Protein AF-A0AAE5P4V4-F1 (afdb_monomer)

pLDDT: mean 80.53, std 11.9, range [57.53, 92.69]

Organism: Priestia megaterium (NCBI:txid1404)

Sequence (58 aa):
MLQVRLMGKQEEINEAIKQFAQNYHIEHQSKEYTRSANPKYERKKDTRVYLSMHLKDK

Nearest PDB structures (foldseek):
  1ne2-assembly1_A  TM=5.977E-01  e=1.057E+00  Thermoplasma acidophilum
  3drx-assembly1_C  TM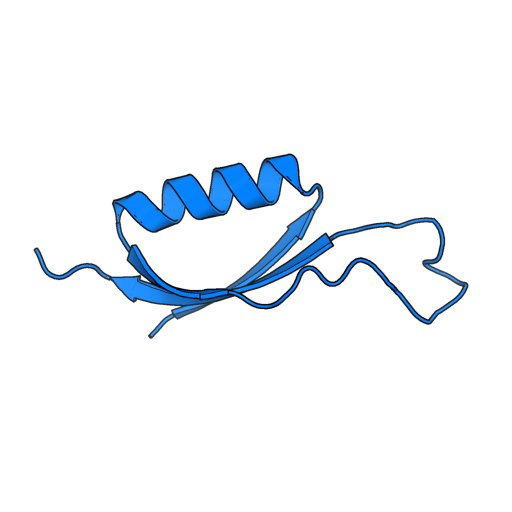=4.027E-01  e=2.072E+00  Homo sapiens
  3drx-assembly1_D  TM=4.629E-01  e=2.713E+00  Homo sapiens

Foldseek 3Di:
DDKDKDKADPVVVVVVVVVCVVFKDWPDKDDWDQDDPDPVCRPVSITMIMTDIDGDDD

Solvent-accessible surface area (backbone atoms only — not comparable to full-atom values): 3492 Å² total; per-residue (Å²): 126,49,77,49,79,49,75,41,55,67,68,60,50,53,53,50,50,56,56,47,56,73,60,28,4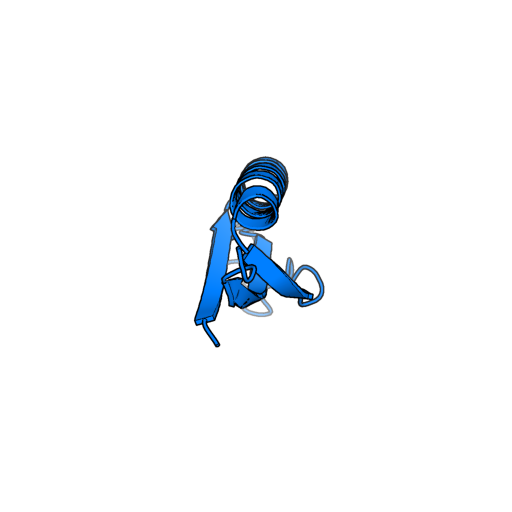5,77,79,43,72,50,75,78,44,56,79,60,94,47,78,94,38,64,86,62,66,52,30,34,38,45,37,36,30,36,73,55,82,131

Structure (mmCIF, N/CA/C/O backbone):
data_AF-A0AAE5P4V4-F1
#
_entry.id   AF-A0AAE5P4V4-F1
#
loop_
_atom_site.group_PDB
_atom_site.id
_atom_site.type_symbol
_atom_site.label_atom_id
_atom_site.label_alt_id
_atom_site.label_comp_id
_atom_site.label_asym_id
_atom_site.label_entity_id
_atom_site.label_seq_id
_atom_site.pdbx_PDB_ins_code
_atom_site.Cartn_x
_atom_site.Cartn_y
_atom_site.Cartn_z
_atom_site.occupancy
_atom_site.B_iso_or_equiv
_atom_site.auth_seq_id
_atom_site.auth_comp_id
_atom_site.auth_asym_id
_atom_site.auth_atom_id
_atom_site.pdbx_PDB_model_num
ATOM 1 N N . MET A 1 1 ? -12.777 7.533 3.319 1.00 77.94 1 MET A N 1
ATOM 2 C CA . MET A 1 1 ? -11.899 6.630 2.545 1.00 77.94 1 MET A CA 1
ATOM 3 C C . MET A 1 1 ? -10.861 7.483 1.832 1.00 77.94 1 MET A C 1
ATOM 5 O O . MET A 1 1 ? -11.238 8.442 1.169 1.00 77.94 1 MET A O 1
ATOM 9 N N . LEU A 1 2 ? -9.579 7.199 2.041 1.00 87.50 2 LEU A N 1
ATOM 10 C CA . LEU A 1 2 ? -8.443 7.902 1.454 1.00 87.50 2 LEU A CA 1
ATOM 11 C C . LEU A 1 2 ? -7.775 6.979 0.434 1.00 87.50 2 LEU A C 1
ATOM 13 O O . LEU A 1 2 ? -7.471 5.830 0.748 1.00 87.50 2 LEU A O 1
ATOM 17 N N . GLN A 1 3 ? -7.530 7.492 -0.769 1.00 90.56 3 GLN A N 1
ATOM 18 C CA . GLN A 1 3 ? -6.809 6.774 -1.816 1.00 90.56 3 GLN A CA 1
ATOM 19 C C . GLN A 1 3 ? -5.489 7.482 -2.101 1.00 90.56 3 GLN A C 1
ATOM 21 O O . GLN A 1 3 ? -5.470 8.679 -2.389 1.00 90.56 3 GLN A O 1
ATOM 26 N N . VAL A 1 4 ? -4.382 6.747 -2.012 1.00 89.06 4 VAL A N 1
ATOM 27 C CA . VAL A 1 4 ? -3.027 7.291 -2.159 1.00 89.06 4 VAL A CA 1
ATOM 28 C C . VAL A 1 4 ? -2.251 6.469 -3.177 1.00 89.06 4 VAL A C 1
ATOM 30 O O . VAL A 1 4 ? -2.330 5.242 -3.201 1.00 89.06 4 VAL A O 1
ATOM 33 N N . ARG A 1 5 ? -1.466 7.150 -4.014 1.00 88.94 5 ARG A N 1
ATOM 34 C CA . ARG A 1 5 ? -0.516 6.519 -4.933 1.00 88.94 5 ARG A CA 1
ATOM 35 C C . ARG A 1 5 ? 0.904 6.778 -4.451 1.00 88.94 5 ARG A C 1
ATOM 37 O O . ARG A 1 5 ? 1.340 7.928 -4.442 1.00 88.94 5 ARG A O 1
ATOM 44 N N . LEU A 1 6 ? 1.625 5.712 -4.128 1.00 87.44 6 LEU A N 1
ATOM 45 C CA . LEU A 1 6 ? 3.044 5.756 -3.788 1.00 87.44 6 LEU A CA 1
ATOM 46 C C . LEU A 1 6 ? 3.886 5.404 -5.015 1.00 87.44 6 LEU A C 1
ATOM 48 O O . LEU A 1 6 ? 3.530 4.512 -5.791 1.00 87.44 6 LEU A O 1
ATOM 52 N N . MET A 1 7 ? 4.983 6.136 -5.201 1.00 86.06 7 MET A N 1
ATOM 53 C CA . MET A 1 7 ? 5.968 5.903 -6.255 1.00 86.06 7 MET A CA 1
ATOM 54 C C . MET A 1 7 ? 7.365 6.086 -5.674 1.00 86.06 7 MET A C 1
ATOM 56 O O . MET A 1 7 ? 7.601 7.084 -4.997 1.00 86.06 7 MET A O 1
ATOM 60 N N . GLY A 1 8 ? 8.274 5.158 -5.949 1.00 83.75 8 GLY A N 1
ATOM 61 C CA . GLY A 1 8 ? 9.643 5.217 -5.437 1.00 83.75 8 GLY A CA 1
ATOM 62 C C . GLY A 1 8 ? 10.299 3.845 -5.410 1.00 83.75 8 GLY A C 1
ATOM 63 O O . GLY A 1 8 ? 9.874 2.929 -6.126 1.00 83.75 8 GLY A O 1
ATOM 64 N N . LYS A 1 9 ? 11.330 3.695 -4.574 1.00 85.19 9 LYS A N 1
ATOM 65 C CA . LYS A 1 9 ? 11.930 2.382 -4.322 1.00 85.19 9 LYS A CA 1
ATOM 66 C C . LYS A 1 9 ? 10.987 1.531 -3.478 1.00 85.19 9 LYS A C 1
ATOM 68 O O . LYS A 1 9 ? 10.257 2.041 -2.633 1.00 85.19 9 LYS A O 1
ATOM 73 N N . GLN A 1 10 ? 11.055 0.215 -3.659 1.00 82.19 10 GLN A N 1
ATOM 74 C CA . GLN A 1 10 ? 10.229 -0.719 -2.894 1.00 82.19 10 GLN A CA 1
ATOM 75 C C . GLN A 1 10 ? 10.420 -0.572 -1.376 1.00 82.19 10 GLN A C 1
ATOM 77 O O . GLN A 1 10 ? 9.456 -0.640 -0.621 1.00 82.19 10 GLN A O 1
ATOM 82 N N . GLU A 1 11 ? 11.659 -0.349 -0.938 1.00 85.31 11 GLU A N 1
ATOM 83 C CA . GLU A 1 11 ? 12.007 -0.172 0.476 1.00 85.31 11 GLU A CA 1
ATOM 84 C C . GLU A 1 11 ? 11.294 1.047 1.081 1.00 85.31 11 GLU A C 1
ATOM 86 O O . GLU A 1 11 ? 10.618 0.920 2.098 1.00 85.31 11 GLU A O 1
ATOM 91 N N . GLU A 1 12 ? 11.342 2.192 0.395 1.00 87.19 12 GLU A N 1
ATOM 92 C CA . GLU A 1 12 ? 10.692 3.441 0.820 1.00 87.19 12 GLU A CA 1
ATOM 93 C C . GLU A 1 12 ? 9.164 3.293 0.873 1.00 87.19 12 GLU A C 1
ATOM 95 O O . GLU A 1 12 ? 8.506 3.772 1.797 1.00 87.19 12 GLU A O 1
ATOM 100 N N . ILE A 1 13 ? 8.587 2.587 -0.105 1.00 89.00 13 ILE A N 1
ATOM 101 C CA . ILE A 1 13 ? 7.147 2.311 -0.152 1.00 89.00 13 ILE A CA 1
ATOM 102 C C . ILE A 1 13 ? 6.728 1.424 1.026 1.00 89.00 13 ILE A C 1
ATOM 104 O O . ILE A 1 13 ? 5.710 1.700 1.664 1.00 89.00 13 ILE A O 1
ATOM 108 N N . ASN A 1 14 ? 7.507 0.390 1.344 1.00 88.94 14 ASN A N 1
ATOM 109 C CA . ASN A 1 14 ? 7.227 -0.497 2.473 1.00 88.94 14 ASN A CA 1
ATOM 110 C C . ASN A 1 14 ? 7.295 0.252 3.813 1.00 88.94 14 ASN A C 1
ATOM 112 O O . ASN A 1 14 ? 6.434 0.051 4.674 1.00 88.94 14 ASN A O 1
ATOM 116 N N . GLU A 1 15 ? 8.279 1.137 3.988 1.00 92.69 15 GLU A N 1
ATOM 117 C CA . GLU A 1 15 ? 8.370 1.985 5.180 1.00 92.69 15 GLU A CA 1
ATOM 118 C C . GLU A 1 15 ? 7.175 2.936 5.296 1.00 92.69 15 GLU A C 1
ATOM 120 O O . GLU A 1 15 ? 6.566 3.026 6.367 1.00 92.69 15 GLU A O 1
ATOM 125 N N . ALA A 1 16 ? 6.779 3.578 4.195 1.00 89.94 16 ALA A N 1
ATOM 126 C CA . ALA A 1 16 ? 5.610 4.452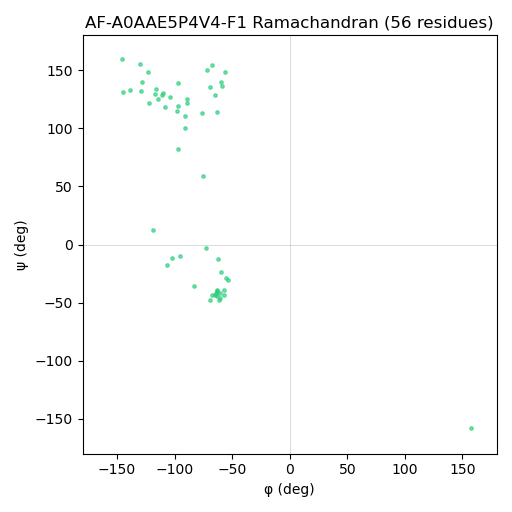 4.167 1.00 89.94 16 ALA A CA 1
ATOM 127 C C . ALA A 1 16 ? 4.325 3.693 4.537 1.00 89.94 16 ALA A C 1
ATOM 129 O O . ALA A 1 16 ? 3.560 4.145 5.389 1.00 89.94 16 ALA A O 1
ATOM 130 N N . ILE A 1 17 ? 4.107 2.503 3.965 1.00 89.50 17 ILE A N 1
ATOM 131 C CA . ILE A 1 17 ? 2.968 1.631 4.300 1.00 89.50 17 ILE A CA 1
ATOM 132 C C . ILE A 1 17 ? 2.956 1.295 5.795 1.00 89.50 17 ILE A C 1
ATOM 134 O O . ILE A 1 17 ? 1.906 1.377 6.434 1.00 89.50 17 ILE A O 1
ATOM 138 N N . LYS A 1 18 ? 4.117 0.969 6.376 1.00 91.81 18 LYS A N 1
ATOM 139 C CA . LYS A 1 18 ? 4.241 0.663 7.808 1.00 91.81 18 LYS A CA 1
ATOM 140 C C . LYS A 1 18 ? 3.877 1.863 8.685 1.00 91.81 18 LYS A C 1
ATOM 142 O O . LYS A 1 18 ? 3.221 1.679 9.709 1.00 91.81 18 LYS A O 1
ATOM 147 N N . GLN A 1 19 ? 4.265 3.076 8.289 1.00 91.62 19 GLN A N 1
ATOM 148 C CA . GLN A 1 19 ? 3.876 4.304 8.989 1.00 91.62 19 GLN A CA 1
ATOM 149 C C . GLN A 1 19 ? 2.371 4.578 8.859 1.00 91.62 19 GLN A C 1
ATOM 151 O O . GLN A 1 19 ? 1.715 4.872 9.859 1.00 91.62 19 GLN A O 1
ATOM 156 N N . PHE A 1 20 ? 1.788 4.410 7.666 1.00 90.38 20 PHE A N 1
ATOM 157 C CA . PHE A 1 20 ? 0.340 4.549 7.475 1.00 90.38 20 PHE A CA 1
ATOM 158 C C . PHE A 1 20 ? -0.446 3.551 8.323 1.00 90.38 20 PHE A C 1
ATOM 160 O O . PHE A 1 20 ? -1.416 3.939 8.972 1.00 90.38 20 PHE A O 1
ATOM 167 N N . ALA A 1 21 ? 0.013 2.301 8.405 1.00 88.94 21 ALA A N 1
ATOM 168 C CA . ALA A 1 21 ? -0.625 1.250 9.192 1.00 88.94 21 ALA A CA 1
ATOM 169 C C . ALA A 1 21 ? -0.673 1.539 10.704 1.00 88.94 21 ALA A C 1
ATOM 171 O O . ALA A 1 21 ? -1.397 0.852 11.425 1.00 88.94 21 ALA A O 1
ATOM 172 N N . GLN A 1 22 ? 0.058 2.538 11.216 1.00 92.25 22 GLN A N 1
ATOM 173 C CA . GLN A 1 22 ? -0.064 2.964 12.614 1.00 92.25 22 GLN A CA 1
ATOM 174 C C . GLN A 1 22 ? -1.412 3.652 12.863 1.00 92.25 22 GLN A C 1
ATOM 176 O O . GLN A 1 22 ? -2.135 3.255 13.777 1.00 92.25 22 GLN A O 1
ATOM 181 N N . ASN A 1 23 ? -1.788 4.593 11.993 1.00 90.56 23 ASN A N 1
ATOM 182 C CA . ASN A 1 23 ? -2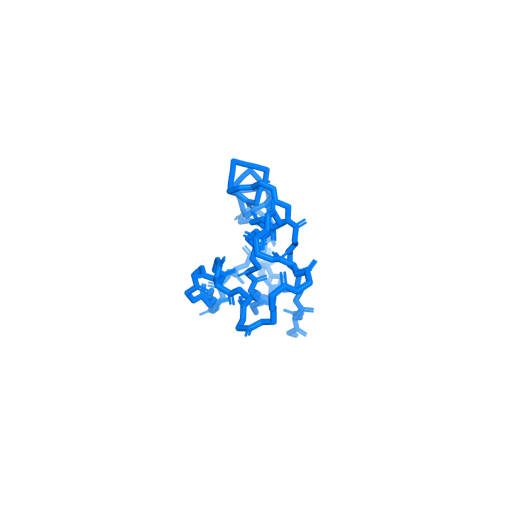.945 5.479 12.181 1.00 90.56 23 ASN A CA 1
ATOM 183 C C . ASN A 1 23 ? -4.144 5.140 11.275 1.00 90.56 23 ASN A C 1
ATOM 185 O O . ASN A 1 23 ? -5.266 5.567 11.542 1.00 90.56 23 ASN A O 1
ATOM 189 N N . TYR A 1 24 ? -3.919 4.368 10.214 1.00 90.44 24 TYR A N 1
ATOM 190 C CA . TYR A 1 24 ? -4.917 4.017 9.208 1.00 90.44 24 TYR A CA 1
ATOM 191 C C . TYR A 1 24 ? -5.058 2.498 9.085 1.00 90.44 24 TYR A C 1
ATOM 193 O O . TYR A 1 24 ? -4.097 1.747 9.267 1.00 90.44 24 TYR A O 1
ATOM 201 N N . HIS A 1 25 ? -6.263 2.038 8.766 1.00 90.19 25 HIS A N 1
ATOM 202 C CA . HIS A 1 25 ? -6.518 0.681 8.303 1.00 90.19 25 HIS A CA 1
ATOM 203 C C . HIS A 1 25 ? -6.396 0.643 6.777 1.00 90.19 25 HIS A C 1
ATOM 205 O O . HIS A 1 25 ? -7.051 1.422 6.083 1.00 90.19 25 HIS A O 1
ATOM 211 N N . ILE A 1 26 ? -5.543 -0.240 6.254 1.00 88.56 26 ILE A N 1
ATOM 212 C CA . ILE A 1 26 ? -5.322 -0.402 4.812 1.00 88.56 26 ILE A CA 1
ATOM 213 C C . ILE A 1 26 ? -6.296 -1.460 4.298 1.00 88.56 26 ILE A C 1
ATOM 215 O O . ILE A 1 26 ? -6.150 -2.638 4.601 1.00 88.56 26 ILE A O 1
ATOM 219 N N . GLU A 1 27 ? -7.278 -1.038 3.511 1.00 85.94 27 GLU A N 1
ATOM 220 C CA . GLU A 1 27 ? -8.300 -1.923 2.941 1.00 85.94 27 GLU A CA 1
ATOM 221 C C . GLU A 1 27 ? -7.822 -2.611 1.665 1.00 85.94 27 GLU A C 1
ATOM 223 O O . GLU A 1 27 ? -8.182 -3.751 1.379 1.00 85.94 27 GLU A O 1
ATOM 228 N N . HIS A 1 28 ? -7.034 -1.898 0.861 1.00 84.06 28 HIS A N 1
ATOM 229 C CA . HIS A 1 28 ? -6.565 -2.405 -0.415 1.00 84.06 28 HIS A CA 1
ATOM 230 C C . HIS A 1 28 ? -5.154 -1.919 -0.705 1.00 84.06 28 HIS A C 1
ATOM 232 O O . HIS A 1 28 ? -4.877 -0.722 -0.641 1.00 84.06 28 HIS A O 1
ATOM 238 N N . GLN A 1 29 ? -4.295 -2.857 -1.092 1.00 85.75 29 GLN A N 1
ATOM 239 C CA . GLN A 1 29 ? -2.975 -2.600 -1.642 1.00 85.75 29 GLN A CA 1
ATOM 240 C C . GLN A 1 29 ? -2.894 -3.251 -3.021 1.00 85.75 29 GLN A C 1
ATOM 242 O O . GLN A 1 29 ? -3.081 -4.462 -3.162 1.00 85.75 29 GLN A O 1
ATOM 247 N N . SER A 1 30 ? -2.617 -2.452 -4.050 1.00 81.31 30 SER A N 1
ATOM 248 C CA . SER A 1 30 ? -2.425 -2.988 -5.394 1.00 81.31 30 SER A CA 1
ATOM 249 C C . SER A 1 30 ? -1.155 -3.834 -5.472 1.00 81.31 30 SER A C 1
ATOM 251 O O . SER A 1 30 ? -0.179 -3.579 -4.766 1.00 81.31 30 SER A O 1
ATOM 253 N N . LYS A 1 31 ? -1.122 -4.775 -6.422 1.00 76.69 31 LYS A N 1
ATOM 254 C CA . LYS A 1 31 ? 0.124 -5.454 -6.803 1.00 76.69 31 LYS A CA 1
ATOM 255 C C . LYS A 1 31 ? 1.180 -4.425 -7.220 1.00 76.69 31 LYS A C 1
ATOM 257 O O . LYS A 1 31 ? 0.839 -3.370 -7.757 1.00 76.69 31 LYS A O 1
ATOM 262 N N . GLU A 1 32 ? 2.444 -4.740 -6.965 1.00 70.44 32 GLU A N 1
ATOM 263 C CA . GLU A 1 32 ? 3.575 -3.901 -7.356 1.00 70.44 32 GLU A CA 1
ATOM 264 C C . GLU A 1 32 ? 3.637 -3.787 -8.879 1.00 70.44 32 GLU A C 1
ATOM 266 O O . GLU A 1 32 ? 3.876 -4.764 -9.594 1.00 70.44 32 GLU A O 1
ATOM 271 N N . TYR A 1 33 ? 3.423 -2.578 -9.391 1.00 65.00 33 TYR A N 1
ATOM 272 C CA . TYR A 1 33 ? 3.601 -2.303 -10.809 1.00 65.00 33 TYR A CA 1
ATOM 273 C C . TYR A 1 33 ? 5.031 -1.831 -11.039 1.00 65.00 33 TYR A C 1
ATOM 275 O O . TYR A 1 33 ? 5.359 -0.671 -10.802 1.00 65.00 33 TYR A O 1
ATOM 283 N N . THR A 1 34 ? 5.878 -2.749 -11.502 1.00 62.22 34 THR A N 1
ATOM 284 C CA . THR A 1 34 ? 7.291 -2.487 -11.837 1.00 62.22 34 THR A CA 1
ATOM 285 C C . THR A 1 34 ? 7.537 -2.361 -13.342 1.00 62.22 34 THR A C 1
ATOM 287 O O . THR A 1 34 ? 8.608 -1.927 -13.767 1.00 62.22 34 THR A O 1
ATOM 290 N N . ARG A 1 35 ? 6.554 -2.727 -14.178 1.00 58.25 35 ARG A N 1
ATOM 291 C CA . ARG A 1 35 ? 6.667 -2.692 -15.642 1.00 58.25 35 ARG A CA 1
ATOM 292 C C . ARG A 1 35 ? 6.045 -1.429 -16.225 1.00 58.25 35 ARG A C 1
ATOM 294 O O . ARG A 1 35 ? 4.829 -1.261 -16.216 1.00 58.25 35 ARG A O 1
ATOM 301 N N . SER A 1 36 ? 6.886 -0.592 -16.826 1.00 59.81 36 SER A N 1
ATOM 302 C CA . SER A 1 36 ? 6.450 0.351 -17.853 1.00 59.81 36 SER A CA 1
ATOM 303 C C . SER A 1 36 ? 6.538 -0.337 -19.214 1.00 59.81 36 SER A C 1
ATOM 305 O O . SER A 1 36 ? 7.614 -0.770 -19.613 1.00 59.81 36 SER A O 1
ATOM 307 N N . ALA A 1 37 ? 5.425 -0.427 -19.943 1.00 62.47 37 ALA A N 1
ATOM 308 C CA . ALA A 1 37 ? 5.402 -0.933 -21.322 1.00 62.47 37 ALA A CA 1
ATOM 309 C C . ALA A 1 37 ? 6.014 0.057 -22.336 1.00 62.47 37 ALA A C 1
ATOM 311 O O . ALA A 1 37 ? 6.093 -0.235 -23.525 1.00 62.47 37 ALA A O 1
ATOM 312 N N . ASN A 1 38 ? 6.419 1.247 -21.879 1.00 60.78 38 ASN A N 1
ATOM 313 C CA . ASN A 1 38 ? 6.987 2.290 -22.717 1.00 60.78 38 ASN A CA 1
ATOM 314 C C . ASN A 1 38 ? 8.532 2.240 -22.665 1.00 60.78 38 ASN A C 1
ATOM 316 O O . ASN A 1 38 ? 9.094 2.486 -21.588 1.00 60.78 38 ASN A O 1
ATOM 320 N N . PRO A 1 39 ? 9.216 2.015 -23.809 1.00 66.25 39 PRO A N 1
ATOM 321 C CA . PRO A 1 39 ? 10.679 1.924 -23.904 1.00 66.25 39 PRO A CA 1
ATOM 322 C C . PRO A 1 39 ? 11.418 3.145 -23.343 1.00 66.25 39 PRO A C 1
ATOM 324 O O . PRO A 1 39 ? 12.512 3.026 -22.799 1.00 66.25 39 PRO A O 1
ATOM 327 N N . LYS A 1 40 ? 10.795 4.333 -23.383 1.00 67.56 40 LYS A N 1
ATOM 328 C CA . LYS A 1 40 ? 11.351 5.578 -22.822 1.00 67.56 40 LYS A CA 1
ATOM 329 C C . LYS A 1 40 ? 11.635 5.487 -21.314 1.00 67.56 40 LYS A C 1
ATOM 331 O O . LYS A 1 40 ? 12.461 6.237 -20.797 1.00 67.56 40 LYS A O 1
ATOM 336 N N . TYR A 1 41 ? 10.950 4.588 -20.607 1.00 61.59 41 TYR A N 1
ATOM 337 C CA . TYR A 1 41 ? 11.024 4.432 -19.151 1.00 61.59 41 TYR A CA 1
ATOM 338 C C . TYR A 1 41 ? 11.525 3.048 -18.721 1.00 61.59 41 TYR A C 1
ATOM 340 O O . TYR A 1 41 ? 11.462 2.728 -17.540 1.00 61.59 41 TYR A O 1
ATOM 348 N N . GLU A 1 42 ? 12.061 2.248 -19.647 1.00 57.69 42 GLU A N 1
ATOM 349 C CA . GLU A 1 42 ? 12.562 0.886 -19.397 1.00 57.69 42 GLU A CA 1
ATOM 350 C C . GLU A 1 42 ? 13.591 0.821 -18.250 1.00 57.69 42 GLU A C 1
ATOM 352 O O . GLU A 1 42 ? 13.661 -0.157 -17.507 1.00 57.69 42 GLU A O 1
ATOM 357 N N . ARG A 1 43 ? 14.358 1.903 -18.057 1.00 57.53 43 ARG A N 1
ATOM 358 C CA . ARG A 1 43 ? 15.392 2.021 -17.014 1.00 57.53 43 ARG A CA 1
ATOM 359 C C . ARG A 1 43 ? 14.924 2.703 -15.726 1.00 57.53 43 ARG A C 1
ATOM 361 O O . ARG A 1 43 ? 15.653 2.672 -14.740 1.00 57.53 43 ARG A O 1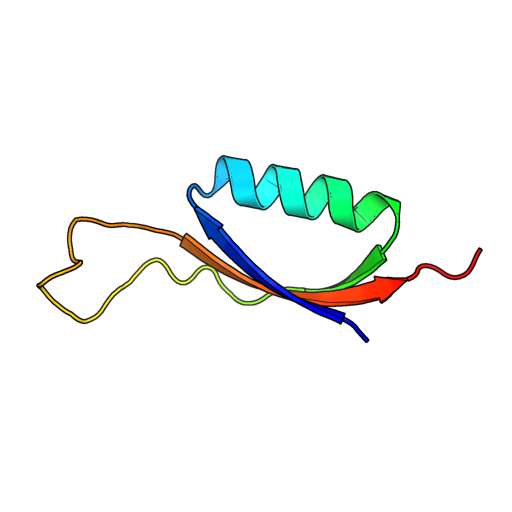
ATOM 368 N N . LYS A 1 44 ? 13.730 3.306 -15.707 1.00 59.78 44 LYS A N 1
ATOM 369 C CA . LYS A 1 44 ? 13.127 3.882 -14.496 1.00 59.78 44 LYS A CA 1
ATOM 370 C C . LYS A 1 44 ? 12.155 2.866 -13.908 1.00 59.78 44 LYS A C 1
ATOM 372 O O . LYS A 1 44 ? 10.954 2.913 -14.166 1.00 59.78 44 LYS A O 1
ATOM 377 N N . LYS A 1 45 ? 12.701 1.913 -13.151 1.00 61.72 45 LYS A N 1
ATOM 378 C CA . LYS A 1 45 ? 11.931 0.923 -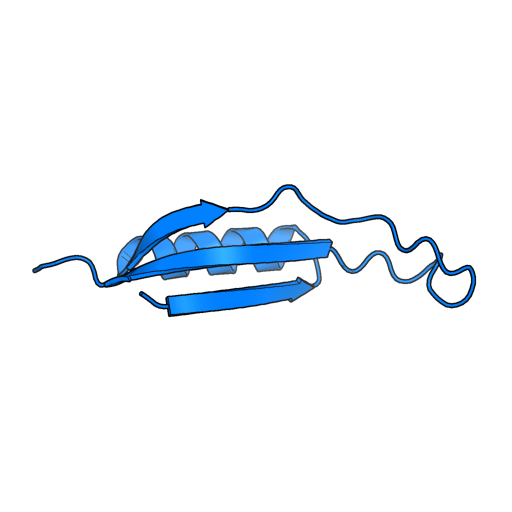12.384 1.00 61.72 45 LYS A CA 1
ATOM 379 C C . LYS A 1 45 ? 11.337 1.576 -11.130 1.00 61.72 45 LYS A C 1
ATOM 381 O O . LYS A 1 45 ? 11.661 1.181 -10.018 1.00 61.72 45 LYS A O 1
ATOM 386 N N . ASP A 1 46 ? 10.526 2.613 -11.308 1.00 67.62 46 ASP A N 1
ATOM 387 C CA . ASP A 1 46 ? 9.799 3.210 -10.191 1.00 67.62 46 ASP A CA 1
ATOM 388 C C . ASP A 1 46 ? 8.630 2.283 -9.859 1.00 67.62 46 ASP A C 1
ATOM 390 O O . ASP A 1 46 ? 7.716 2.118 -10.678 1.00 67.62 46 ASP A O 1
ATOM 394 N N . THR A 1 47 ? 8.665 1.651 -8.684 1.00 78.50 47 THR A N 1
ATOM 395 C CA . THR A 1 47 ? 7.554 0.816 -8.234 1.00 78.50 47 THR A CA 1
ATOM 396 C C . THR A 1 47 ? 6.372 1.713 -7.913 1.00 78.50 47 THR A C 1
ATOM 398 O O . THR A 1 47 ? 6.522 2.762 -7.286 1.00 78.50 47 THR A O 1
ATOM 401 N N . ARG A 1 48 ? 5.181 1.312 -8.362 1.00 84.44 48 ARG A N 1
ATOM 402 C CA . ARG A 1 48 ? 3.935 2.015 -8.059 1.00 84.44 48 ARG A CA 1
ATOM 403 C C . ARG A 1 48 ? 3.010 1.116 -7.265 1.00 84.44 48 ARG A C 1
ATOM 405 O O . ARG A 1 48 ? 2.735 -0.011 -7.683 1.00 84.44 48 ARG A O 1
ATOM 412 N N . VAL A 1 49 ? 2.507 1.652 -6.159 1.00 86.44 49 VAL A N 1
ATOM 413 C CA . VAL A 1 49 ? 1.524 0.991 -5.299 1.00 86.44 49 VAL A CA 1
ATOM 414 C C . VAL A 1 49 ? 0.368 1.949 -5.050 1.00 86.44 49 VAL A C 1
ATOM 416 O O . VAL A 1 49 ? 0.565 3.123 -4.732 1.00 86.44 49 VAL A O 1
ATOM 419 N N . TYR A 1 50 ? -0.846 1.443 -5.222 1.00 89.69 50 TYR A N 1
ATOM 420 C CA . TYR A 1 50 ? -2.081 2.150 -4.926 1.00 89.69 50 TYR A CA 1
ATOM 421 C C . TYR A 1 50 ? -2.642 1.603 -3.620 1.00 89.69 50 TYR A C 1
ATOM 423 O O . TYR A 1 50 ? -2.802 0.389 -3.474 1.00 89.69 50 TYR A O 1
ATOM 431 N N . LEU A 1 51 ? -2.920 2.502 -2.683 1.00 90.50 51 LEU A N 1
ATOM 432 C 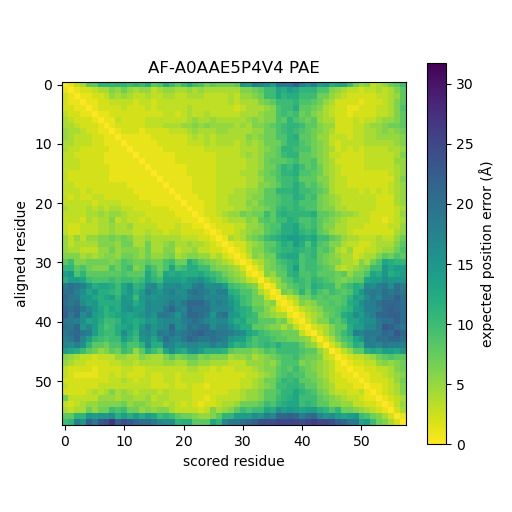CA . LEU A 1 51 ? -3.461 2.188 -1.371 1.00 90.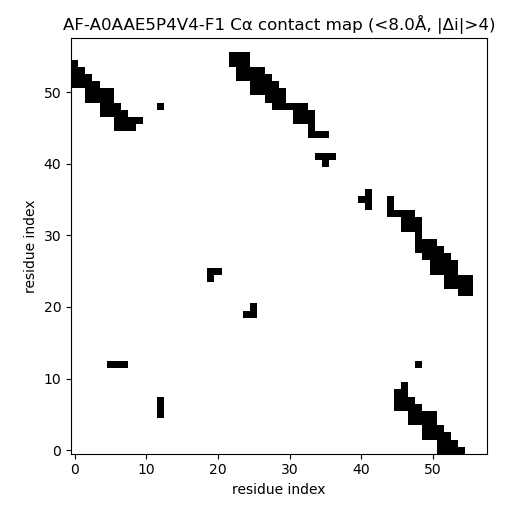50 51 LEU A CA 1
ATOM 433 C C . LEU A 1 51 ? -4.850 2.802 -1.228 1.00 90.50 51 LEU A C 1
ATOM 435 O O . LEU A 1 51 ? -5.032 3.983 -1.525 1.00 90.50 51 LEU A O 1
ATOM 439 N N . SER A 1 52 ? -5.800 2.018 -0.728 1.00 91.38 52 SER A N 1
ATOM 440 C CA . SER A 1 52 ? -7.063 2.510 -0.173 1.00 91.38 52 SER A CA 1
ATOM 441 C C . SER A 1 52 ? -7.055 2.272 1.329 1.00 91.38 52 SER A C 1
ATOM 443 O O . SER A 1 52 ? -6.761 1.160 1.773 1.00 91.38 52 SER A O 1
ATOM 445 N N . MET A 1 53 ? -7.338 3.310 2.112 1.00 92.25 53 MET A N 1
ATOM 446 C CA . MET A 1 53 ? -7.279 3.255 3.570 1.00 92.25 53 MET A CA 1
ATOM 447 C C . MET A 1 53 ? -8.346 4.130 4.238 1.00 92.25 53 MET A C 1
ATOM 449 O O . MET A 1 53 ? -8.861 5.080 3.644 1.00 92.25 53 MET A O 1
ATOM 453 N N . HIS A 1 54 ? -8.666 3.847 5.496 1.00 92.00 54 HIS A N 1
ATOM 454 C CA . HIS A 1 54 ? -9.495 4.704 6.348 1.00 92.00 54 HIS A CA 1
ATOM 455 C C . HIS A 1 54 ? -8.811 4.940 7.698 1.00 92.00 54 HIS A C 1
ATOM 457 O O . HIS A 1 54 ? -7.946 4.167 8.103 1.00 92.00 54 HIS A O 1
ATOM 463 N N . LEU A 1 55 ? -9.142 6.049 8.364 1.00 90.94 55 LEU A N 1
ATOM 464 C CA . LEU A 1 55 ? -8.656 6.328 9.719 1.00 90.94 55 LEU A CA 1
ATOM 465 C C . LEU A 1 55 ? -9.105 5.205 10.646 1.00 90.94 55 LEU A C 1
ATOM 467 O O . LEU A 1 55 ? -10.258 4.790 10.569 1.00 90.94 55 LEU A O 1
ATOM 471 N N .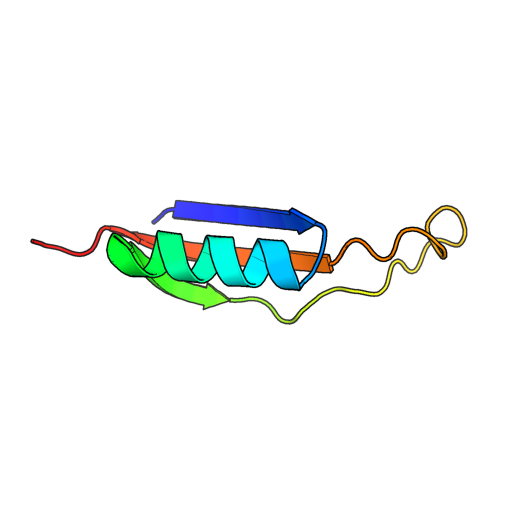 LYS A 1 56 ? -8.216 4.726 11.516 1.00 88.69 56 LYS A N 1
ATOM 472 C CA . LYS A 1 56 ? -8.652 3.837 12.591 1.00 88.69 56 LYS A CA 1
ATOM 473 C C . LYS A 1 56 ? -9.579 4.628 13.505 1.00 88.69 56 LYS A C 1
ATOM 475 O O . LYS A 1 56 ? -9.215 5.726 13.932 1.00 88.69 56 LYS A O 1
ATOM 480 N N . ASP A 1 57 ? -10.754 4.078 13.786 1.00 77.06 57 ASP A N 1
ATOM 481 C CA . ASP A 1 57 ? -11.554 4.581 14.895 1.00 77.06 57 ASP A CA 1
ATOM 482 C C . ASP A 1 57 ? -10.740 4.433 16.188 1.00 77.06 57 ASP A C 1
ATOM 484 O O . ASP A 1 57 ? -9.971 3.479 16.346 1.00 77.06 57 ASP A O 1
ATOM 488 N N . LYS A 1 58 ? -10.834 5.451 17.047 1.00 60.22 58 LYS A N 1
ATOM 489 C CA . LYS A 1 58 ? -10.127 5.512 18.331 1.00 60.22 58 LYS A CA 1
ATOM 490 C C . LYS A 1 58 ? -10.598 4.435 19.296 1.00 60.22 58 LYS A C 1
ATOM 492 O O . LYS A 1 58 ? -11.825 4.209 19.357 1.00 60.22 58 LYS A O 1
#

Secondary structure (DSSP, 8-state):
-EEEEEEE-HHHHHHHHHHHHHHEEEEEE---B---SSGGGTT---EEEEEEEEEPP-

InterPro domains:
  IPR025088 Protein of unknown function DUF3970 [PF13113] (1-55)

Radius of gyration: 13.12 Å; Cα contacts (8 Å, |Δi|>4): 85; chains: 1; bounding box: 27×13×42 Å

Mean predicted aligned error: 6.84 Å